Protein AF-A0AB38J769-F1 (afdb_monomer)

Nearest PDB structures (foldseek):
  8ddj-assembly1_A  TM=6.641E-01  e=5.609E-01  Escherichia coli K-12
  4agf-assembly1_G  TM=7.576E-01  e=1.258E+00  Escherichia coli
  2vv5-assembly1_G  TM=7.265E-01  e=1.188E+00  Escherichia coli
  4age-assembly1_C  TM=7.556E-01  e=1.779E+00  Escherichia coli

Foldseek 3Di:
DVVVVVVVVVVLVVLLVVLVVLLVVLLVVLVVQLVVQCVVCVPDPCSNVVSVVSSVVSNLVSNLVSCVSSVPPCVPSVVVVVVVVVVVVVCVCCCVVVVCPVVVVVVVVVVVVVCVVCVVVVVVVVVVPDPPVVVVVVVVVVVVVPPDPPDPDDDD

Secondary structure (DSSP, 8-state):
-HHHHHHHHHHHHHHHHHHHHHHHHHHHHHHHHHHHHHHHTTT-HHHHHHHHHHHHHHHHHHHHHHHHHTT-SHHHHHHHHHHHHHHHHHHHHHHHHHHTHHHHHHHHHHHHHHHHHHHHHHHHHHHHSPPHHHHHHHHHHHHHHSS---------

Solvent-accessible surface area (backbone atoms only — not comparable to full-atom values): 8472 Å² total; per-residue (Å²): 112,72,66,59,56,51,51,52,54,63,64,46,54,63,30,50,56,53,20,53,52,40,36,54,50,24,45,52,50,15,53,50,51,20,51,48,40,30,61,74,37,65,84,48,87,57,20,59,56,52,17,49,53,51,21,53,52,42,33,51,52,21,46,52,52,20,38,49,58,59,58,55,58,47,87,57,53,51,57,50,53,53,50,54,51,49,49,54,50,48,52,50,53,48,48,60,62,56,65,48,48,63,66,47,50,55,53,50,50,56,51,51,54,51,50,61,70,42,45,64,53,53,55,49,50,61,70,70,44,74,51,72,69,56,51,52,49,54,52,52,52,50,57,62,68,66,57,72,84,78,74,88,77,81,82,134

pLDDT: mean 85.03, std 11.25, range [54.31, 98.44]

Structure (mmCIF, N/CA/C/O backbone):
data_AF-A0AB38J769-F1
#
_entry.id   AF-A0AB38J769-F1
#
loop_
_atom_site.group_PDB
_atom_site.id
_atom_site.type_symbol
_atom_site.label_atom_id
_atom_site.label_alt_id
_atom_site.label_comp_id
_atom_site.label_asym_id
_atom_site.label_entity_id
_atom_site.label_seq_id
_atom_site.pdbx_PDB_ins_code
_atom_site.Cartn_x
_atom_site.Cartn_y
_atom_site.Cartn_z
_atom_site.occupancy
_atom_site.B_iso_or_equiv
_atom_site.auth_seq_id
_atom_site.auth_comp_id
_atom_site.auth_asym_id
_atom_site.auth_atom_id
_atom_site.pdbx_PDB_model_num
ATOM 1 N N . PRO A 1 1 ? 35.991 5.237 -23.595 1.00 66.38 1 PRO A N 1
ATOM 2 C CA . PRO A 1 1 ? 34.865 6.194 -23.614 1.00 66.38 1 PRO A CA 1
ATOM 3 C C . PRO A 1 1 ? 33.625 5.714 -24.396 1.00 66.38 1 PRO A C 1
ATOM 5 O O . PRO A 1 1 ? 32.579 5.563 -23.783 1.00 66.38 1 PRO A O 1
ATOM 8 N N . VAL A 1 2 ? 33.692 5.429 -25.708 1.00 69.94 2 VAL A N 1
ATOM 9 C CA . VAL A 1 2 ? 32.523 4.887 -26.452 1.00 69.94 2 VAL A CA 1
ATOM 10 C C . VAL A 1 2 ? 32.172 3.445 -26.062 1.00 69.94 2 VAL A C 1
ATOM 12 O O . VAL A 1 2 ? 31.001 3.082 -26.043 1.00 69.94 2 VAL A O 1
ATOM 15 N N . SER A 1 3 ? 33.169 2.640 -25.680 1.00 76.06 3 SER A N 1
ATOM 16 C CA . SER A 1 3 ? 32.954 1.268 -25.196 1.00 76.06 3 SER A CA 1
ATOM 17 C C . SER A 1 3 ? 32.198 1.221 -23.862 1.00 76.06 3 SER A C 1
ATOM 19 O O . SER A 1 3 ? 31.401 0.314 -23.652 1.00 76.06 3 SER A O 1
ATOM 21 N N . ASP A 1 4 ? 32.396 2.218 -22.995 1.00 79.81 4 ASP A N 1
ATOM 22 C CA . ASP A 1 4 ? 31.729 2.310 -21.688 1.00 79.81 4 ASP A CA 1
ATOM 23 C C . ASP A 1 4 ? 30.244 2.676 -21.854 1.00 79.81 4 ASP A C 1
ATOM 25 O O . ASP A 1 4 ? 29.374 2.130 -21.178 1.00 79.81 4 ASP A O 1
ATOM 29 N N . LEU A 1 5 ? 29.935 3.536 -22.835 1.00 76.12 5 LEU A N 1
ATOM 30 C CA . LEU A 1 5 ? 28.560 3.881 -23.211 1.00 76.12 5 LEU A CA 1
ATOM 31 C C . LEU A 1 5 ? 27.820 2.692 -23.847 1.00 76.12 5 LEU A C 1
ATOM 33 O O . LEU A 1 5 ? 26.649 2.465 -23.545 1.00 76.12 5 LEU A O 1
ATOM 37 N N . LEU A 1 6 ? 28.495 1.898 -24.685 1.00 75.62 6 LEU A N 1
ATOM 38 C CA . LEU A 1 6 ? 27.907 0.691 -25.281 1.00 75.62 6 LEU A CA 1
ATOM 39 C C . LEU A 1 6 ? 27.684 -0.420 -24.244 1.00 75.62 6 LEU A C 1
ATOM 41 O O . LEU A 1 6 ? 26.624 -1.045 -24.246 1.00 75.62 6 LEU A O 1
ATOM 45 N N . GLN A 1 7 ? 28.628 -0.637 -23.323 1.00 79.31 7 GLN A N 1
ATOM 46 C CA . GLN A 1 7 ? 28.458 -1.600 -22.227 1.00 79.31 7 GLN A CA 1
ATOM 47 C C . GLN A 1 7 ? 27.304 -1.212 -21.291 1.00 79.31 7 GLN A C 1
ATOM 49 O O . GLN A 1 7 ? 26.531 -2.085 -20.892 1.00 79.31 7 GLN A O 1
ATOM 54 N N . GLY A 1 8 ? 27.123 0.082 -21.005 1.00 76.75 8 GLY A N 1
ATOM 55 C CA . GLY A 1 8 ? 25.990 0.575 -20.214 1.00 76.75 8 GLY A CA 1
ATOM 56 C C . GLY A 1 8 ? 24.626 0.285 -20.855 1.00 76.75 8 GLY A C 1
ATOM 57 O O . GLY A 1 8 ? 23.709 -0.175 -20.174 1.00 76.75 8 GLY A O 1
ATOM 58 N N . ILE A 1 9 ? 24.495 0.477 -22.172 1.00 80.81 9 ILE A N 1
ATOM 59 C CA . ILE A 1 9 ? 23.247 0.201 -22.911 1.00 80.81 9 ILE A CA 1
ATOM 60 C C . ILE A 1 9 ? 22.934 -1.301 -22.933 1.00 80.81 9 ILE A C 1
ATOM 62 O O . ILE A 1 9 ? 21.788 -1.705 -22.721 1.00 80.81 9 ILE A O 1
ATOM 66 N N . ILE A 1 10 ? 23.950 -2.139 -23.146 1.00 83.38 10 ILE A N 1
ATOM 67 C CA . ILE A 1 10 ? 23.787 -3.599 -23.155 1.00 83.38 10 ILE A CA 1
ATOM 68 C C . ILE A 1 10 ? 23.387 -4.109 -21.761 1.00 83.38 10 ILE A C 1
ATOM 70 O O . ILE A 1 10 ? 22.554 -5.006 -21.660 1.00 83.38 10 ILE A O 1
ATOM 74 N N . GLY A 1 11 ? 23.906 -3.507 -20.685 1.00 84.81 11 GLY A N 1
ATOM 75 C CA . GLY A 1 11 ? 23.517 -3.838 -19.309 1.00 84.81 11 GLY A CA 1
ATOM 76 C C . GLY A 1 11 ? 22.102 -3.387 -18.916 1.00 84.81 11 GLY A C 1
ATOM 77 O O . GLY A 1 11 ? 21.505 -3.955 -18.001 1.00 84.81 11 GLY A O 1
ATOM 78 N N . PHE A 1 12 ? 21.541 -2.395 -19.611 1.00 86.62 12 PHE A N 1
ATOM 79 C CA . PHE A 1 12 ? 20.208 -1.849 -19.342 1.00 86.62 12 PHE A CA 1
ATOM 80 C C . PHE A 1 12 ? 19.080 -2.694 -19.950 1.00 86.62 12 PHE A C 1
ATOM 82 O O . PHE A 1 12 ? 18.040 -2.893 -19.319 1.00 86.62 12 PHE A O 1
ATOM 89 N N . LEU A 1 13 ? 19.295 -3.242 -21.151 1.00 90.75 13 LEU A N 1
ATOM 90 C CA . LEU A 1 13 ? 18.304 -4.043 -21.880 1.00 90.75 13 LEU A CA 1
ATOM 91 C C . LEU A 1 13 ? 17.711 -5.208 -21.055 1.00 90.75 13 LEU A C 1
ATOM 93 O O . LEU A 1 13 ? 16.482 -5.305 -20.983 1.00 90.75 13 LEU A O 1
ATOM 97 N N . PRO A 1 14 ? 18.511 -6.054 -20.371 1.00 92.81 14 PRO A N 1
ATOM 98 C CA . PRO A 1 14 ? 17.979 -7.121 -19.524 1.00 92.81 14 PRO A CA 1
ATOM 99 C C . PRO A 1 14 ? 17.078 -6.603 -18.397 1.00 92.81 14 PRO A C 1
ATOM 101 O O . PRO A 1 14 ? 16.051 -7.214 -18.102 1.00 92.81 14 PRO A O 1
ATOM 104 N N . LYS A 1 15 ? 17.421 -5.457 -17.788 1.00 93.38 15 LYS A N 1
ATOM 105 C CA . LYS A 1 15 ? 16.642 -4.871 -16.685 1.00 93.38 15 LYS A CA 1
ATOM 106 C C 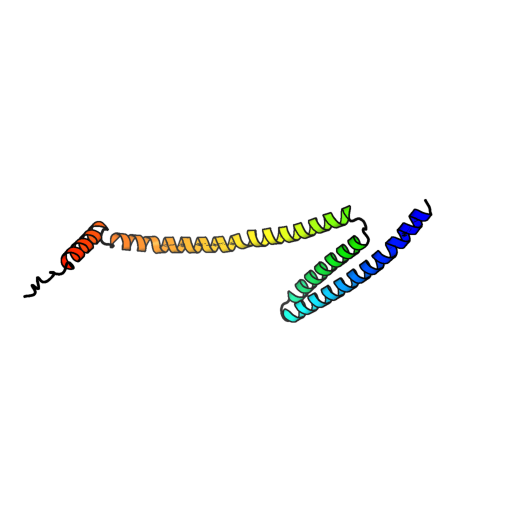. LYS A 1 15 ? 15.245 -4.445 -17.143 1.00 93.38 15 LYS A C 1
ATOM 108 O O . LYS A 1 15 ? 14.285 -4.667 -16.409 1.00 93.38 15 LYS A O 1
ATOM 113 N N . ILE A 1 16 ? 15.109 -3.912 -18.362 1.00 94.06 16 ILE A N 1
ATOM 114 C CA . ILE A 1 16 ? 13.800 -3.546 -18.934 1.00 94.06 16 ILE A CA 1
ATOM 115 C C . ILE A 1 16 ? 12.899 -4.774 -19.075 1.00 94.06 16 ILE A C 1
ATOM 117 O O . ILE A 1 16 ? 11.724 -4.713 -18.723 1.00 94.06 16 ILE A O 1
ATOM 121 N N . ILE A 1 17 ? 13.439 -5.890 -19.572 1.00 95.75 17 ILE A N 1
ATOM 122 C CA . ILE A 1 17 ? 12.663 -7.126 -19.753 1.00 95.75 17 ILE A CA 1
ATOM 123 C C . ILE A 1 17 ? 12.100 -7.583 -18.404 1.00 95.75 17 ILE A C 1
ATOM 125 O O . ILE A 1 17 ? 10.901 -7.839 -18.288 1.00 95.75 17 ILE A O 1
ATOM 129 N N . VAL A 1 18 ? 12.943 -7.614 -17.368 1.00 96.12 18 VAL A N 1
ATOM 130 C CA . VAL A 1 18 ? 12.516 -7.971 -16.007 1.00 96.12 18 VAL A CA 1
ATOM 131 C C . VAL A 1 18 ? 11.462 -6.992 -15.485 1.00 96.12 18 VAL A C 1
ATOM 133 O O . VAL A 1 18 ? 10.453 -7.419 -14.931 1.00 96.12 18 VAL A O 1
ATOM 136 N N . ALA A 1 19 ? 11.635 -5.689 -15.706 1.00 95.75 19 ALA A N 1
ATOM 137 C CA . ALA A 1 19 ? 10.668 -4.683 -15.280 1.00 95.75 19 ALA A CA 1
ATOM 138 C C . ALA A 1 19 ? 9.296 -4.847 -15.956 1.00 95.75 19 ALA A C 1
ATOM 140 O O . ALA A 1 19 ? 8.271 -4.773 -15.279 1.00 95.75 19 ALA A O 1
ATOM 141 N N . ILE A 1 20 ? 9.255 -5.138 -17.261 1.00 96.69 20 ILE A N 1
ATOM 142 C CA . ILE A 1 20 ? 8.005 -5.428 -17.981 1.00 96.69 20 ILE A CA 1
ATOM 143 C C . ILE A 1 20 ? 7.320 -6.659 -17.380 1.00 96.69 20 ILE A C 1
ATOM 145 O O . ILE A 1 20 ? 6.117 -6.622 -17.116 1.00 96.69 20 ILE A O 1
ATOM 149 N N . ILE A 1 21 ? 8.081 -7.725 -17.113 1.00 97.94 21 ILE A N 1
ATOM 150 C CA . ILE A 1 21 ? 7.556 -8.940 -16.475 1.00 97.94 21 ILE A CA 1
ATOM 151 C C . ILE A 1 21 ? 6.938 -8.604 -15.109 1.00 97.94 21 ILE A C 1
ATOM 153 O O . ILE A 1 21 ? 5.819 -9.032 -14.830 1.00 97.94 21 ILE A O 1
ATOM 157 N N . ILE A 1 22 ? 7.614 -7.796 -14.285 1.00 96.88 22 ILE A N 1
ATOM 158 C CA . ILE A 1 22 ? 7.102 -7.359 -12.976 1.00 96.88 22 ILE A CA 1
ATOM 159 C C . ILE A 1 22 ? 5.782 -6.592 -13.123 1.00 96.88 22 ILE A C 1
ATOM 161 O O . ILE A 1 22 ? 4.834 -6.886 -12.394 1.00 96.88 22 ILE A O 1
ATOM 165 N N . VAL A 1 23 ? 5.682 -5.646 -14.065 1.00 97.38 23 VAL A N 1
ATOM 166 C CA . VAL A 1 23 ? 4.442 -4.876 -14.289 1.00 97.38 23 VAL A CA 1
ATOM 167 C C . VAL A 1 23 ? 3.287 -5.793 -14.686 1.00 97.38 23 VAL A C 1
ATOM 169 O O . VAL A 1 23 ? 2.188 -5.662 -14.146 1.00 97.38 23 VAL A O 1
ATOM 172 N N . VAL A 1 24 ? 3.527 -6.740 -15.595 1.00 98.31 24 VAL A N 1
ATOM 173 C CA . VAL A 1 24 ? 2.504 -7.698 -16.038 1.00 98.31 24 VAL A CA 1
ATOM 174 C C . VAL A 1 24 ? 2.049 -8.585 -14.878 1.00 98.31 24 VAL A C 1
ATOM 176 O O . VAL A 1 24 ? 0.845 -8.751 -14.673 1.00 98.31 24 VAL A O 1
ATOM 179 N N . LEU A 1 25 ? 2.988 -9.107 -14.082 1.00 98.38 25 LEU A N 1
ATOM 180 C CA . LEU A 1 25 ? 2.673 -9.913 -12.900 1.00 98.38 25 LEU A CA 1
ATOM 181 C C . LEU A 1 25 ? 1.867 -9.116 -11.871 1.00 98.38 25 LEU A C 1
ATOM 183 O O . LEU A 1 25 ? 0.840 -9.594 -11.390 1.00 98.38 25 LEU A O 1
ATOM 187 N N . ALA A 1 26 ? 2.281 -7.888 -11.565 1.00 98.31 26 ALA A N 1
ATOM 188 C CA . ALA A 1 26 ? 1.566 -7.029 -10.630 1.00 98.31 26 ALA A CA 1
ATOM 189 C C . ALA A 1 26 ? 0.149 -6.700 -11.119 1.00 98.31 26 ALA A C 1
ATOM 191 O O . ALA A 1 26 ? -0.796 -6.765 -10.333 1.00 98.31 26 ALA A O 1
ATOM 192 N N . ALA A 1 27 ? -0.022 -6.402 -12.410 1.00 98.38 27 ALA A N 1
ATOM 193 C CA . ALA A 1 27 ? -1.331 -6.148 -13.005 1.00 98.38 27 ALA A CA 1
ATOM 194 C C . ALA A 1 27 ? -2.245 -7.384 -12.935 1.00 98.38 27 ALA A C 1
ATOM 196 O O . ALA A 1 27 ? -3.422 -7.256 -12.592 1.00 98.38 27 ALA A O 1
ATOM 197 N N . ALA A 1 28 ? -1.706 -8.579 -13.195 1.00 98.31 28 ALA A N 1
ATOM 198 C CA . ALA A 1 28 ? -2.449 -9.832 -13.076 1.00 98.31 28 ALA A CA 1
ATOM 199 C C . ALA A 1 28 ? -2.905 -10.088 -11.630 1.00 98.31 28 ALA A C 1
ATOM 201 O O . ALA A 1 28 ? -4.078 -10.388 -11.393 1.00 98.31 28 ALA A O 1
ATOM 202 N N . ILE A 1 29 ? -2.008 -9.898 -10.656 1.00 98.44 29 ILE A N 1
ATOM 203 C CA . ILE A 1 29 ? -2.325 -10.039 -9.228 1.00 98.44 29 ILE A CA 1
ATOM 204 C C . ILE A 1 29 ? -3.366 -8.996 -8.804 1.00 98.44 29 ILE A C 1
ATOM 206 O O . ILE A 1 29 ? -4.332 -9.341 -8.126 1.00 98.44 29 ILE A O 1
ATOM 210 N N . ALA A 1 30 ? -3.221 -7.740 -9.231 1.00 98.19 30 ALA A N 1
ATOM 211 C CA . ALA A 1 30 ? -4.165 -6.666 -8.927 1.00 98.19 30 ALA A CA 1
ATOM 212 C C . ALA A 1 30 ? -5.571 -6.972 -9.462 1.00 98.19 30 ALA A C 1
ATOM 214 O O . ALA A 1 30 ? -6.558 -6.822 -8.736 1.00 98.19 30 ALA A O 1
ATOM 215 N N . ALA A 1 31 ? -5.668 -7.433 -10.712 1.00 97.88 31 ALA A N 1
ATOM 216 C CA . ALA A 1 31 ? -6.932 -7.828 -11.325 1.00 97.88 31 ALA A CA 1
ATOM 217 C C . ALA A 1 31 ? -7.565 -9.023 -10.596 1.00 97.88 31 ALA A C 1
ATOM 219 O O . ALA A 1 31 ? -8.757 -8.983 -10.281 1.00 97.88 31 ALA A O 1
ATOM 220 N N . GLY A 1 32 ? -6.767 -10.044 -10.267 1.00 97.62 32 GLY A N 1
ATOM 221 C CA . GLY A 1 32 ? -7.216 -11.211 -9.508 1.00 97.62 32 GLY A CA 1
ATOM 222 C C . GLY A 1 32 ? -7.717 -10.847 -8.109 1.00 97.62 32 GLY A C 1
ATOM 223 O O . GLY A 1 32 ? -8.820 -11.235 -7.731 1.00 97.62 32 GLY A O 1
ATOM 224 N N . ALA A 1 33 ? -6.960 -10.037 -7.365 1.00 97.62 33 ALA A N 1
ATOM 225 C CA . ALA A 1 33 ? -7.331 -9.582 -6.026 1.00 97.62 33 ALA A CA 1
ATOM 226 C C . ALA A 1 33 ? -8.613 -8.737 -6.041 1.00 97.62 33 ALA A C 1
ATOM 228 O O . ALA A 1 33 ? -9.514 -8.961 -5.233 1.00 97.62 33 ALA A O 1
ATOM 229 N N . LYS A 1 34 ? -8.737 -7.801 -6.991 1.00 96.12 34 LYS A N 1
ATOM 230 C CA . LYS A 1 34 ? -9.964 -7.018 -7.179 1.00 96.12 34 LYS A CA 1
ATOM 231 C C . LYS A 1 34 ? -11.160 -7.906 -7.493 1.00 96.12 34 LYS A C 1
ATOM 233 O O . LYS A 1 34 ? -12.204 -7.718 -6.876 1.00 96.12 34 LYS A O 1
ATOM 238 N N . GLY A 1 35 ? -11.010 -8.852 -8.421 1.00 94.88 35 GLY A N 1
ATOM 239 C CA . GLY A 1 35 ? -12.065 -9.804 -8.763 1.00 94.88 35 GLY A CA 1
ATOM 240 C C . GLY A 1 35 ? -12.485 -10.639 -7.556 1.00 94.88 35 GLY A C 1
ATOM 241 O O . GLY A 1 35 ? -13.674 -10.757 -7.275 1.00 94.88 35 GLY A O 1
ATOM 242 N N . LEU A 1 36 ? -11.516 -11.131 -6.779 1.00 95.88 36 LEU A N 1
ATOM 243 C CA . LEU A 1 36 ? -11.780 -11.886 -5.558 1.00 95.88 36 LEU A CA 1
ATOM 244 C C . LEU A 1 36 ? -12.560 -11.053 -4.536 1.00 95.88 36 LEU A C 1
ATOM 246 O O . LEU A 1 36 ? -13.580 -11.518 -4.044 1.00 95.88 36 LEU A O 1
ATOM 250 N N . ILE A 1 37 ? -12.131 -9.821 -4.248 1.00 95.12 37 ILE A N 1
ATOM 251 C CA . ILE A 1 37 ? -12.810 -8.927 -3.293 1.00 95.12 37 ILE A CA 1
ATOM 252 C C . ILE A 1 37 ? -14.224 -8.584 -3.768 1.00 95.12 37 ILE A C 1
ATOM 254 O O . ILE A 1 37 ? -15.165 -8.596 -2.980 1.00 95.12 37 ILE A O 1
ATOM 258 N N . GLN A 1 38 ? -14.393 -8.273 -5.052 1.00 93.38 38 GLN A N 1
ATOM 259 C CA . GLN A 1 38 ? -15.700 -7.913 -5.600 1.00 93.38 38 GLN A CA 1
ATOM 260 C C . GLN A 1 38 ? -16.674 -9.092 -5.574 1.00 93.38 38 GLN A C 1
ATOM 262 O O . GLN A 1 38 ? -17.850 -8.886 -5.286 1.00 93.38 38 GLN A O 1
ATOM 267 N N . ASN A 1 39 ? -16.186 -10.312 -5.808 1.00 92.56 39 ASN A N 1
ATOM 268 C CA . ASN A 1 39 ? -17.008 -11.517 -5.768 1.00 92.56 39 ASN A CA 1
ATOM 269 C C . ASN A 1 39 ? -17.325 -11.957 -4.332 1.00 92.56 39 ASN A C 1
ATOM 271 O O . ASN A 1 39 ? -18.445 -12.382 -4.063 1.00 92.56 39 ASN A O 1
ATOM 275 N N . THR A 1 40 ? -16.374 -11.843 -3.399 1.00 93.19 40 THR A N 1
ATOM 276 C CA . THR A 1 40 ? -16.584 -12.238 -1.994 1.00 93.19 40 THR A CA 1
ATOM 277 C C . THR A 1 40 ? -17.481 -11.255 -1.249 1.00 93.19 40 THR A C 1
ATOM 279 O O . THR A 1 40 ? -18.299 -11.672 -0.435 1.00 93.19 40 THR A O 1
ATOM 282 N N . LEU A 1 41 ? -17.387 -9.958 -1.557 1.00 90.62 41 LEU A N 1
ATOM 283 C CA . LEU A 1 41 ? -18.267 -8.917 -1.015 1.00 90.62 41 LEU A CA 1
ATOM 284 C C . LEU A 1 41 ? -19.502 -8.672 -1.906 1.00 90.62 41 LEU A C 1
ATOM 286 O O . LEU A 1 41 ? -20.148 -7.634 -1.754 1.00 90.62 41 LEU A O 1
ATOM 290 N N . GLY A 1 42 ? -19.828 -9.601 -2.817 1.00 68.00 42 GLY A N 1
ATOM 291 C CA . GLY A 1 42 ? -20.727 -9.486 -3.983 1.00 68.00 42 GLY A CA 1
ATOM 292 C C . GLY A 1 42 ? -22.200 -9.092 -3.776 1.00 68.00 42 GLY A C 1
ATOM 293 O O . GLY A 1 42 ? -23.023 -9.355 -4.645 1.00 68.00 42 GLY A O 1
ATOM 294 N N . GLY A 1 43 ? -22.547 -8.437 -2.669 1.00 71.44 43 GLY A N 1
ATOM 295 C CA . GLY A 1 43 ? -23.832 -7.766 -2.440 1.00 71.44 43 GLY A CA 1
ATOM 296 C C . GLY A 1 43 ? -23.717 -6.407 -1.735 1.00 71.44 43 GLY A C 1
ATOM 297 O O . GLY A 1 43 ? -24.721 -5.723 -1.555 1.00 71.44 43 GLY A O 1
ATOM 298 N N . LEU A 1 44 ? -22.513 -5.982 -1.336 1.00 84.06 44 LEU A N 1
ATOM 299 C CA . LEU A 1 44 ? -22.292 -4.713 -0.645 1.00 84.06 44 LEU A CA 1
ATOM 300 C C . LEU A 1 44 ? -21.831 -3.641 -1.638 1.00 84.06 44 LEU A C 1
ATOM 302 O O . LEU A 1 44 ? -20.859 -3.835 -2.368 1.00 84.06 44 LEU A O 1
ATOM 306 N N . SER A 1 45 ? -22.468 -2.466 -1.602 1.00 80.94 45 SER A N 1
ATOM 307 C CA . SER A 1 45 ? -22.110 -1.296 -2.432 1.00 80.94 45 SER A CA 1
ATOM 308 C C . SER A 1 45 ? -20.607 -0.946 -2.364 1.00 80.94 45 SER A C 1
ATOM 310 O O . SER A 1 45 ? -19.996 -0.534 -3.352 1.00 80.94 45 SER A O 1
ATOM 312 N N . TYR A 1 46 ? -19.965 -1.210 -1.220 1.00 85.75 46 TYR A N 1
ATOM 313 C CA . TYR A 1 46 ? -18.546 -0.929 -0.990 1.00 85.75 46 TYR A CA 1
ATOM 314 C C . TYR A 1 46 ? -17.576 -1.964 -1.576 1.00 85.75 46 TYR A C 1
ATOM 316 O O . TYR A 1 46 ? -16.395 -1.649 -1.722 1.00 85.75 46 TYR A O 1
ATOM 324 N N . GLY A 1 47 ? -18.030 -3.161 -1.970 1.00 91.38 47 GLY A N 1
ATOM 325 C CA . GLY A 1 47 ? -17.153 -4.200 -2.531 1.00 91.38 47 GLY A CA 1
ATOM 326 C C . GLY A 1 47 ? -16.439 -3.740 -3.807 1.00 91.38 47 GLY A C 1
ATOM 327 O O . GLY A 1 47 ? -15.245 -3.985 -3.992 1.00 91.38 47 GLY A O 1
ATOM 328 N N . LYS A 1 48 ? -17.134 -2.967 -4.653 1.00 91.38 48 LYS A N 1
ATOM 329 C CA . LYS A 1 48 ? -16.553 -2.395 -5.877 1.00 91.38 48 LYS A CA 1
ATOM 330 C C . LYS A 1 48 ? -15.479 -1.352 -5.573 1.00 91.38 48 LYS A C 1
ATOM 332 O O . LYS A 1 48 ? -14.412 -1.389 -6.188 1.00 91.38 48 LYS A O 1
ATOM 337 N N . ALA A 1 49 ? -15.761 -0.451 -4.632 1.00 93.81 49 ALA A N 1
ATOM 338 C CA . ALA A 1 49 ? -14.835 0.597 -4.216 1.00 93.81 49 ALA A CA 1
ATOM 339 C C . ALA A 1 49 ? -13.580 -0.003 -3.567 1.00 93.81 49 ALA A C 1
ATOM 341 O O . ALA A 1 49 ? -12.468 0.316 -3.983 1.00 93.81 49 ALA A O 1
ATOM 342 N N . LEU A 1 50 ? -13.753 -0.937 -2.629 1.00 94.69 50 LEU A N 1
ATOM 343 C CA . LEU A 1 50 ? -12.644 -1.592 -1.940 1.00 94.69 50 LEU A CA 1
ATOM 344 C C . LEU A 1 50 ? -11.772 -2.406 -2.905 1.00 94.69 50 LEU A C 1
ATOM 346 O O . LEU A 1 50 ? -10.551 -2.268 -2.890 1.00 94.69 50 LEU A O 1
ATOM 350 N N . GLY A 1 51 ? -12.386 -3.183 -3.802 1.00 95.88 51 GLY A N 1
ATOM 351 C CA . GLY A 1 51 ? -11.648 -3.924 -4.827 1.00 95.88 51 GLY A CA 1
ATOM 352 C C . GLY A 1 51 ? -10.838 -3.010 -5.754 1.00 95.88 51 GLY A C 1
ATOM 353 O O . GLY A 1 51 ? -9.709 -3.341 -6.111 1.00 95.88 51 GLY A O 1
ATOM 354 N N . ASN A 1 52 ? -11.367 -1.833 -6.110 1.00 95.38 52 ASN A N 1
ATOM 355 C CA . ASN A 1 52 ? -10.622 -0.844 -6.896 1.00 95.38 52 ASN A CA 1
ATOM 356 C C . ASN A 1 52 ? -9.426 -0.271 -6.125 1.00 95.38 52 ASN A C 1
ATOM 358 O O . ASN A 1 52 ? -8.343 -0.183 -6.698 1.00 95.38 52 ASN A O 1
ATOM 362 N N . ILE A 1 53 ? -9.605 0.089 -4.849 1.00 95.50 53 ILE A N 1
ATOM 363 C CA . ILE A 1 53 ? -8.523 0.617 -4.002 1.00 95.50 53 ILE A CA 1
ATOM 364 C C . ILE A 1 53 ? -7.384 -0.402 -3.909 1.00 95.50 53 ILE A C 1
ATOM 366 O O . ILE A 1 53 ? -6.227 -0.051 -4.129 1.00 95.50 53 ILE A O 1
ATOM 370 N N . VAL A 1 54 ? -7.711 -1.674 -3.662 1.00 97.06 54 VAL A N 1
ATOM 371 C CA . VAL A 1 54 ? -6.713 -2.747 -3.573 1.00 97.06 54 VAL A CA 1
ATOM 372 C C . VAL A 1 54 ? -5.985 -2.955 -4.901 1.00 97.06 54 VAL A C 1
ATOM 374 O O . VAL A 1 54 ? -4.758 -3.027 -4.906 1.00 97.06 54 VAL A O 1
ATOM 377 N N . ALA A 1 55 ? -6.698 -2.995 -6.033 1.00 97.69 55 ALA A N 1
ATOM 378 C CA . ALA A 1 55 ? -6.048 -3.117 -7.341 1.00 97.69 55 ALA A CA 1
ATOM 379 C C . ALA A 1 55 ? -5.083 -1.961 -7.626 1.00 97.69 55 ALA A C 1
ATOM 381 O O . ALA A 1 55 ? -3.961 -2.201 -8.068 1.00 97.69 55 ALA A O 1
ATOM 382 N N . VAL A 1 56 ? -5.502 -0.719 -7.368 1.00 97.31 56 VAL A N 1
ATOM 383 C CA . VAL A 1 56 ? -4.652 0.461 -7.576 1.00 97.31 56 VAL A CA 1
ATOM 384 C C . VAL A 1 56 ? -3.425 0.407 -6.671 1.00 97.31 56 VAL A C 1
ATOM 386 O O . VAL A 1 56 ? -2.324 0.692 -7.133 1.00 97.31 56 VAL A O 1
ATOM 389 N N . PHE A 1 57 ? -3.587 -0.009 -5.415 1.00 96.31 57 PHE A N 1
ATOM 390 C CA . PHE A 1 57 ? -2.480 -0.129 -4.471 1.00 96.31 57 PHE A CA 1
ATOM 391 C C . PHE A 1 57 ? -1.453 -1.187 -4.904 1.00 96.31 57 PHE A C 1
ATOM 393 O O . PHE A 1 57 ? -0.258 -0.904 -4.942 1.00 96.31 57 PHE A O 1
ATOM 400 N N . ILE A 1 58 ? -1.906 -2.382 -5.297 1.00 97.44 58 ILE A N 1
ATOM 401 C CA . ILE A 1 58 ? -1.020 -3.447 -5.798 1.00 97.44 58 ILE A CA 1
ATOM 402 C C . ILE A 1 58 ? -0.302 -2.994 -7.073 1.00 97.44 58 ILE A C 1
ATOM 404 O O . ILE A 1 58 ? 0.908 -3.184 -7.199 1.00 97.44 58 ILE A O 1
ATOM 408 N N . LEU A 1 59 ? -1.027 -2.369 -8.005 1.00 97.56 59 LEU A N 1
ATOM 409 C CA . LEU A 1 59 ? -0.443 -1.866 -9.245 1.00 97.56 59 LEU A CA 1
ATOM 410 C C . LEU A 1 59 ? 0.604 -0.781 -8.971 1.00 97.56 59 LEU A C 1
ATOM 412 O O . LEU A 1 59 ? 1.678 -0.821 -9.562 1.00 97.56 59 LEU A O 1
ATOM 416 N N . PHE A 1 60 ? 0.321 0.149 -8.057 1.00 95.31 60 PHE A N 1
ATOM 417 C CA . PHE A 1 60 ? 1.261 1.189 -7.640 1.00 95.31 60 PHE A CA 1
ATOM 418 C C . PHE A 1 60 ? 2.569 0.583 -7.115 1.00 95.31 60 PHE A C 1
ATOM 420 O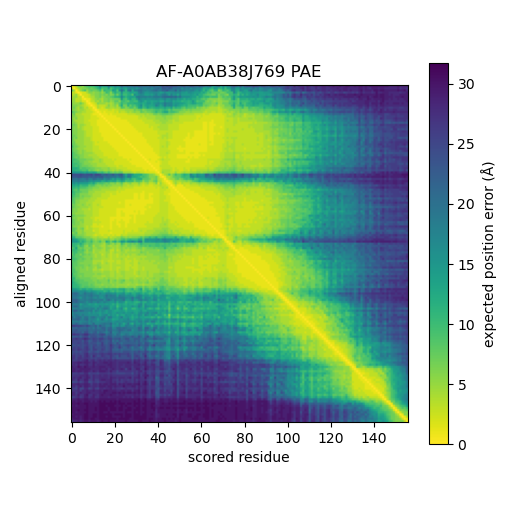 O . PHE A 1 60 ? 3.641 0.941 -7.601 1.00 95.31 60 PHE A O 1
ATOM 427 N N . LEU A 1 61 ? 2.490 -0.401 -6.212 1.00 95.19 61 LEU A N 1
ATOM 428 C CA . LEU A 1 61 ? 3.674 -1.110 -5.713 1.00 95.19 61 LEU A CA 1
ATOM 429 C C . LEU A 1 61 ? 4.426 -1.849 -6.826 1.00 95.19 61 LEU A C 1
ATOM 431 O O . LEU A 1 61 ? 5.654 -1.802 -6.874 1.00 95.19 61 LEU A O 1
ATOM 435 N N . GLY A 1 62 ? 3.701 -2.498 -7.738 1.00 95.94 62 GLY A N 1
ATOM 436 C CA . GLY A 1 62 ? 4.289 -3.193 -8.882 1.00 95.94 62 GLY A CA 1
ATOM 437 C C . GLY A 1 62 ? 5.037 -2.263 -9.833 1.00 95.94 62 GLY A C 1
ATOM 438 O O . GLY A 1 62 ? 6.159 -2.562 -10.235 1.00 95.94 62 GLY A O 1
ATOM 439 N N . VAL A 1 63 ? 4.449 -1.108 -10.153 1.00 94.75 63 VAL A N 1
ATOM 440 C CA . VAL A 1 63 ? 5.090 -0.080 -10.984 1.00 94.75 63 VAL A CA 1
ATOM 441 C C . VAL A 1 63 ? 6.334 0.462 -10.288 1.00 94.75 63 VAL A C 1
ATOM 443 O O . VAL A 1 63 ? 7.390 0.531 -10.909 1.00 94.75 63 VAL A O 1
ATOM 446 N N . THR A 1 64 ? 6.261 0.782 -8.996 1.00 93.69 64 THR A N 1
ATOM 447 C CA . THR A 1 64 ? 7.438 1.226 -8.238 1.00 93.69 64 THR A CA 1
ATOM 448 C C . THR A 1 64 ? 8.541 0.163 -8.205 1.00 93.69 64 THR A C 1
ATOM 450 O O . THR A 1 64 ? 9.708 0.498 -8.402 1.00 93.69 64 THR A O 1
ATOM 453 N N . ALA A 1 65 ? 8.198 -1.115 -8.025 1.00 93.25 65 ALA A N 1
ATOM 454 C CA . ALA A 1 65 ? 9.166 -2.211 -8.075 1.00 93.25 65 ALA A CA 1
ATOM 455 C C . ALA A 1 65 ? 9.833 -2.326 -9.456 1.00 93.25 65 ALA A C 1
ATOM 457 O O . ALA A 1 65 ? 11.050 -2.483 -9.544 1.00 93.25 65 ALA A O 1
ATOM 458 N N . ALA A 1 66 ? 9.058 -2.179 -10.533 1.00 93.88 66 ALA A N 1
ATOM 459 C CA . ALA A 1 66 ? 9.578 -2.184 -11.895 1.00 93.88 66 ALA A CA 1
ATOM 460 C C . ALA A 1 66 ? 10.503 -0.986 -12.174 1.00 93.88 66 ALA A C 1
ATOM 462 O O . ALA A 1 66 ? 11.568 -1.162 -12.759 1.00 93.88 66 ALA A O 1
ATOM 463 N N . LEU A 1 67 ? 10.148 0.218 -11.715 1.00 92.50 67 LEU A N 1
ATOM 464 C CA . LEU A 1 67 ? 10.998 1.408 -11.849 1.00 92.50 67 LEU A CA 1
ATOM 465 C C . LEU A 1 67 ? 12.325 1.249 -11.090 1.00 92.50 67 LEU A C 1
ATOM 467 O O . LEU A 1 67 ? 13.383 1.594 -11.619 1.00 92.50 67 LEU A O 1
ATOM 471 N N . ASN A 1 68 ? 12.281 0.660 -9.892 1.00 92.75 68 ASN A N 1
ATOM 472 C CA . ASN A 1 68 ? 13.474 0.363 -9.101 1.00 92.75 68 ASN A CA 1
ATOM 473 C C . ASN A 1 68 ? 14.366 -0.700 -9.760 1.00 92.75 68 ASN A C 1
ATOM 475 O O . ASN A 1 68 ? 15.585 -0.583 -9.678 1.00 92.75 68 ASN A O 1
ATOM 479 N N . GLN A 1 69 ? 13.792 -1.687 -10.461 1.00 93.19 69 GLN A N 1
ATOM 480 C CA . GLN A 1 69 ? 14.553 -2.704 -11.202 1.00 93.19 69 GLN A CA 1
ATOM 481 C C . GLN A 1 69 ? 15.419 -2.098 -12.314 1.00 93.19 69 GLN A C 1
ATOM 483 O O . GLN A 1 69 ? 16.499 -2.604 -12.613 1.00 93.19 69 GLN A O 1
ATOM 488 N N . ILE A 1 70 ? 14.943 -1.016 -12.930 1.00 92.25 70 ILE A N 1
ATOM 489 C CA . ILE A 1 70 ? 15.667 -0.276 -13.969 1.00 92.25 70 ILE A CA 1
ATOM 490 C C . ILE A 1 70 ? 16.611 0.774 -13.335 1.00 92.25 70 ILE A C 1
ATOM 492 O O . ILE A 1 70 ? 17.377 1.426 -14.035 1.00 92.25 70 ILE A O 1
ATOM 496 N N . GLU A 1 71 ? 16.596 0.922 -12.004 1.00 88.12 71 GLU A N 1
ATOM 497 C CA . GLU A 1 71 ? 17.356 1.929 -11.245 1.00 88.12 71 GLU A CA 1
ATOM 498 C C . GLU A 1 71 ? 17.050 3.374 -11.682 1.00 88.12 71 GLU A C 1
ATOM 500 O O . GLU A 1 71 ? 17.858 4.290 -11.516 1.00 88.12 71 GLU A O 1
ATOM 505 N N . VAL A 1 72 ? 15.846 3.609 -12.211 1.00 83.12 72 VAL A N 1
ATOM 506 C CA . VAL A 1 72 ? 15.436 4.940 -12.663 1.00 83.12 72 VAL A CA 1
ATOM 507 C C . VAL A 1 72 ? 15.022 5.774 -11.461 1.00 83.12 72 VAL A C 1
ATOM 509 O O . VAL A 1 72 ? 14.019 5.489 -10.807 1.00 83.12 72 VAL A O 1
ATOM 512 N N . ALA A 1 73 ? 15.782 6.841 -11.201 1.00 78.19 73 ALA A N 1
ATOM 513 C CA . ALA A 1 73 ? 15.438 7.884 -10.234 1.00 78.19 73 ALA A CA 1
ATOM 514 C C . ALA A 1 73 ? 15.028 7.341 -8.850 1.00 78.19 73 ALA A C 1
ATOM 516 O O . ALA A 1 73 ? 14.127 7.869 -8.196 1.00 78.19 73 ALA A O 1
ATOM 517 N N . THR A 1 74 ? 15.704 6.290 -8.377 1.00 87.25 74 THR A N 1
ATOM 518 C CA . THR A 1 74 ? 15.428 5.650 -7.077 1.00 87.25 74 THR A CA 1
ATOM 519 C C . THR A 1 74 ? 15.547 6.626 -5.905 1.00 87.25 74 THR A C 1
ATOM 521 O O . THR A 1 74 ? 14.866 6.454 -4.892 1.00 87.25 74 THR A O 1
ATOM 524 N N . THR A 1 75 ? 16.338 7.689 -6.071 1.00 90.31 75 THR A N 1
ATOM 525 C CA . THR A 1 75 ? 16.497 8.805 -5.129 1.00 90.31 75 THR A CA 1
ATOM 526 C C . THR A 1 75 ? 15.230 9.633 -4.939 1.00 90.31 75 THR A C 1
ATOM 528 O O . THR A 1 75 ? 15.067 10.238 -3.886 1.00 90.31 75 THR A O 1
ATOM 531 N N . VAL A 1 76 ? 14.324 9.652 -5.918 1.00 90.62 76 VAL A N 1
ATOM 532 C CA . VAL A 1 76 ? 13.045 10.376 -5.854 1.00 90.62 76 VAL A CA 1
ATOM 533 C C . VAL A 1 76 ? 11.891 9.402 -5.618 1.00 90.62 76 VAL A C 1
ATOM 535 O O . VAL A 1 76 ? 11.035 9.648 -4.770 1.00 90.62 76 VAL A O 1
ATOM 538 N N . THR A 1 77 ? 11.896 8.254 -6.298 1.00 90.88 77 THR A N 1
ATOM 539 C CA . THR A 1 77 ? 10.821 7.255 -6.204 1.00 90.88 77 THR A CA 1
ATOM 540 C C . THR A 1 77 ? 10.724 6.633 -4.809 1.00 90.88 77 THR A C 1
ATOM 542 O O . THR A 1 77 ? 9.625 6.490 -4.273 1.00 90.88 77 THR A O 1
ATOM 545 N N . THR A 1 78 ? 11.858 6.291 -4.187 1.00 91.88 78 THR A N 1
ATOM 546 C CA . THR A 1 78 ? 11.861 5.619 -2.875 1.00 91.88 78 THR A CA 1
ATOM 547 C C . THR A 1 78 ? 11.313 6.521 -1.764 1.00 91.88 78 THR A C 1
ATOM 549 O O . THR A 1 78 ? 10.425 6.071 -1.037 1.00 91.88 78 THR A O 1
ATOM 552 N N . PRO A 1 79 ? 11.734 7.800 -1.638 1.00 93.94 79 PRO A N 1
ATOM 553 C CA . PRO A 1 79 ? 11.124 8.706 -0.666 1.00 93.94 79 PRO A CA 1
ATOM 554 C C . PRO A 1 79 ? 9.626 8.929 -0.889 1.00 93.94 79 PRO A C 1
ATOM 556 O O . PRO A 1 79 ? 8.873 8.961 0.081 1.00 93.94 79 PRO A O 1
ATOM 559 N N . ILE A 1 80 ? 9.174 9.036 -2.146 1.00 93.06 80 ILE A N 1
ATOM 560 C CA . ILE A 1 80 ? 7.744 9.191 -2.456 1.00 93.06 80 ILE A CA 1
ATOM 561 C C . ILE A 1 80 ? 6.955 7.966 -1.986 1.00 93.06 80 ILE A C 1
ATOM 563 O O . ILE A 1 80 ? 5.906 8.122 -1.362 1.00 93.06 80 ILE A O 1
ATOM 567 N N . LEU A 1 81 ? 7.463 6.755 -2.232 1.00 92.25 81 LEU A N 1
ATOM 568 C CA . LEU A 1 81 ? 6.832 5.524 -1.758 1.00 92.25 81 LEU A CA 1
ATOM 569 C C . LEU A 1 81 ? 6.676 5.534 -0.232 1.00 92.25 81 LEU A C 1
ATOM 571 O O . LEU A 1 81 ? 5.584 5.283 0.278 1.00 92.25 81 LEU A O 1
ATOM 575 N N . ILE A 1 82 ? 7.754 5.861 0.487 1.00 95.06 82 ILE A N 1
ATOM 576 C CA . ILE A 1 82 ? 7.739 5.961 1.951 1.00 95.06 82 ILE A CA 1
ATOM 577 C C . ILE A 1 82 ? 6.708 6.998 2.400 1.00 95.06 82 ILE A C 1
ATOM 579 O O . ILE A 1 82 ? 5.926 6.711 3.302 1.00 95.06 82 ILE A O 1
ATOM 583 N N . ALA A 1 83 ? 6.655 8.166 1.757 1.00 95.81 83 ALA A N 1
ATOM 584 C CA . ALA A 1 83 ? 5.704 9.221 2.095 1.00 95.81 83 ALA A CA 1
ATOM 585 C C . ALA A 1 83 ? 4.247 8.769 1.913 1.00 95.81 83 ALA A C 1
ATOM 587 O O . ALA A 1 83 ? 3.434 8.950 2.816 1.00 95.81 83 ALA A O 1
ATOM 588 N N . VAL A 1 84 ? 3.914 8.132 0.786 1.00 93.94 84 VAL A N 1
ATOM 589 C CA . VAL A 1 84 ? 2.557 7.619 0.528 1.00 93.94 84 VAL A CA 1
ATOM 590 C C . VAL A 1 84 ? 2.168 6.560 1.560 1.00 93.94 84 VAL A C 1
ATOM 592 O O . VAL A 1 84 ? 1.076 6.625 2.128 1.00 93.94 84 VAL A O 1
ATOM 595 N N . LEU A 1 85 ? 3.061 5.611 1.855 1.00 94.44 85 LEU A N 1
ATOM 596 C CA . LEU A 1 85 ? 2.811 4.588 2.872 1.00 94.44 85 LEU A CA 1
ATOM 597 C C . LEU A 1 85 ? 2.666 5.194 4.272 1.00 94.44 85 LEU A C 1
ATOM 599 O O . LEU A 1 85 ? 1.771 4.797 5.015 1.00 94.44 85 LEU A O 1
ATOM 603 N N . ALA A 1 86 ? 3.494 6.181 4.616 1.00 96.88 86 ALA A N 1
ATOM 604 C CA . ALA A 1 86 ? 3.416 6.896 5.884 1.00 96.88 86 ALA A CA 1
ATOM 605 C C . ALA A 1 86 ? 2.098 7.668 6.023 1.00 96.88 86 ALA A C 1
ATOM 607 O O . ALA A 1 86 ? 1.515 7.671 7.103 1.00 96.88 86 ALA A O 1
ATOM 608 N N . ILE A 1 87 ? 1.588 8.267 4.942 1.00 96.00 87 ILE A N 1
ATOM 609 C CA . ILE A 1 87 ? 0.272 8.921 4.932 1.00 96.00 87 ILE A CA 1
ATOM 610 C C . ILE A 1 87 ? -0.830 7.894 5.188 1.00 96.00 87 ILE A C 1
ATOM 612 O O . ILE A 1 87 ? -1.664 8.110 6.063 1.00 96.00 87 ILE A O 1
ATOM 616 N N . ILE A 1 88 ? -0.828 6.769 4.466 1.00 94.00 88 ILE A N 1
ATOM 617 C CA . ILE A 1 88 ? -1.833 5.712 4.652 1.00 94.00 88 ILE A CA 1
ATOM 618 C C . ILE A 1 88 ? -1.789 5.191 6.092 1.00 94.00 88 ILE A C 1
ATOM 620 O O . ILE A 1 88 ? -2.823 5.131 6.756 1.00 94.00 88 ILE A O 1
ATOM 624 N N . ALA A 1 89 ? -0.597 4.873 6.599 1.00 94.31 89 ALA A N 1
ATOM 625 C CA . ALA A 1 89 ? -0.407 4.432 7.974 1.00 94.31 89 ALA A CA 1
ATOM 626 C C . ALA A 1 89 ? -0.878 5.497 8.974 1.00 94.31 89 ALA A C 1
ATOM 628 O O . ALA A 1 89 ? -1.616 5.174 9.897 1.00 94.31 89 ALA A O 1
ATOM 629 N N . GLY A 1 90 ? -0.525 6.766 8.765 1.00 95.50 90 GLY A N 1
ATOM 630 C CA . GLY A 1 90 ? -0.948 7.883 9.606 1.00 95.50 90 GLY A CA 1
ATOM 631 C C . GLY A 1 90 ? -2.466 8.042 9.651 1.00 95.50 90 GLY A C 1
ATOM 632 O O . GLY A 1 90 ? -3.036 8.144 10.734 1.00 95.50 90 GLY A O 1
ATOM 633 N N . VAL A 1 91 ? -3.140 7.979 8.499 1.00 93.38 91 VAL A N 1
ATOM 634 C CA . VAL A 1 91 ? -4.609 8.026 8.419 1.00 93.38 91 VAL A CA 1
ATOM 635 C C . VAL A 1 91 ? -5.238 6.840 9.148 1.00 93.38 91 VAL A C 1
ATOM 637 O O . VAL A 1 91 ? -6.209 7.029 9.874 1.00 93.38 91 VAL A O 1
ATOM 640 N N . ILE A 1 92 ? -4.689 5.632 9.002 1.00 91.88 92 ILE A N 1
ATOM 641 C CA . ILE A 1 92 ? -5.199 4.441 9.696 1.00 91.88 92 ILE A CA 1
ATOM 642 C C . ILE A 1 92 ? -4.993 4.568 11.209 1.00 91.88 92 ILE A C 1
ATOM 644 O O . ILE A 1 92 ? -5.935 4.348 11.966 1.00 91.88 92 ILE A O 1
ATOM 648 N N . ILE A 1 93 ? -3.796 4.955 11.654 1.00 91.81 93 ILE A N 1
ATOM 649 C CA . ILE A 1 93 ? -3.449 5.107 13.073 1.00 91.81 93 ILE A CA 1
ATOM 650 C C . ILE A 1 93 ? -4.337 6.171 13.725 1.00 91.81 93 ILE A C 1
ATOM 652 O O . ILE A 1 93 ? -4.943 5.913 14.764 1.00 91.81 93 ILE A O 1
ATOM 656 N N . VAL A 1 94 ? -4.461 7.348 13.108 1.00 90.19 94 VAL A N 1
ATOM 657 C CA . VAL A 1 94 ? -5.277 8.453 13.635 1.00 90.19 94 VAL A CA 1
ATOM 658 C C . VAL A 1 94 ? -6.769 8.145 13.518 1.00 90.19 94 VAL A C 1
ATOM 660 O O . VAL A 1 94 ? -7.521 8.431 14.445 1.00 90.19 94 VAL A O 1
ATOM 663 N N . GLY A 1 95 ? -7.217 7.530 12.423 1.00 87.50 95 GLY A N 1
ATOM 664 C CA . GLY A 1 95 ? -8.615 7.148 12.226 1.00 87.50 95 GLY A CA 1
ATOM 665 C C . GLY A 1 95 ? -9.077 6.085 13.222 1.00 87.50 95 GLY A C 1
ATOM 666 O O . GLY A 1 95 ? -10.135 6.235 13.833 1.00 87.50 95 GLY A O 1
ATOM 667 N N . ALA A 1 96 ? -8.267 5.048 13.445 1.00 86.12 96 ALA A N 1
ATOM 668 C CA . ALA A 1 96 ? -8.553 4.009 14.430 1.00 86.12 96 ALA A CA 1
ATOM 669 C C . ALA A 1 96 ? -8.411 4.525 15.872 1.00 86.12 96 ALA A C 1
ATOM 671 O O . ALA A 1 96 ? -9.262 4.235 16.710 1.00 86.12 96 ALA A O 1
ATOM 672 N N . GLY A 1 97 ? -7.373 5.316 16.164 1.00 81.00 97 GLY A N 1
ATOM 673 C CA . GLY A 1 97 ? -7.127 5.859 17.503 1.00 81.00 97 GLY A CA 1
ATOM 674 C C . GLY A 1 97 ? -8.111 6.960 17.908 1.00 81.00 97 GLY A C 1
ATOM 675 O O . GLY A 1 97 ? -8.623 6.956 19.023 1.00 81.00 97 GLY A O 1
ATOM 676 N N . GLY A 1 98 ? -8.419 7.887 17.001 1.00 80.31 98 GLY A N 1
ATOM 677 C CA . GLY A 1 98 ? -9.323 9.012 17.244 1.00 80.31 98 GLY A CA 1
ATOM 678 C C . GLY A 1 98 ? -10.805 8.660 17.092 1.00 80.31 98 GLY A C 1
ATOM 679 O O . GLY A 1 98 ? -11.642 9.164 17.840 1.00 80.31 98 GLY A O 1
ATOM 680 N N . GLY A 1 99 ? -11.147 7.757 16.167 1.00 78.25 99 GLY A N 1
ATOM 681 C CA . GLY A 1 99 ? -12.536 7.369 15.889 1.00 78.25 99 GLY A CA 1
ATOM 682 C C . GLY A 1 99 ? -13.217 6.613 17.034 1.00 78.25 99 GLY A C 1
ATOM 683 O O . GLY A 1 99 ? -14.440 6.653 17.162 1.00 78.25 99 GLY A O 1
ATOM 684 N N . LEU A 1 100 ? -12.434 5.968 17.904 1.00 79.31 100 LEU A N 1
ATOM 685 C CA . LEU A 1 100 ? -12.940 5.207 19.048 1.00 79.31 100 LEU A CA 1
ATOM 686 C C . LEU A 1 100 ? -13.104 6.042 20.325 1.00 79.31 100 LEU A C 1
ATOM 688 O O . LEU A 1 100 ? -13.665 5.543 21.299 1.00 79.31 100 LEU A O 1
ATOM 692 N N . ILE A 1 101 ? -12.698 7.315 20.329 1.00 81.38 101 ILE A N 1
ATOM 693 C CA . ILE A 1 101 ? -12.804 8.175 21.518 1.00 81.38 101 ILE A CA 1
ATOM 694 C C . ILE A 1 101 ? -14.272 8.356 21.930 1.00 81.38 101 ILE A C 1
ATOM 696 O O . ILE A 1 101 ? -14.624 8.147 23.088 1.00 81.38 101 ILE A O 1
ATOM 700 N N . LYS A 1 102 ? -15.152 8.674 20.975 1.00 81.19 102 LYS A N 1
ATOM 701 C CA . LYS A 1 102 ? -16.580 8.922 21.228 1.00 81.19 102 LYS A CA 1
ATOM 702 C C . LYS A 1 102 ? -17.344 7.701 21.782 1.00 81.19 102 LYS A C 1
ATOM 704 O O . LYS A 1 102 ? -18.026 7.854 22.792 1.00 81.19 102 LYS A O 1
ATOM 709 N N . PRO A 1 103 ? -17.244 6.485 21.205 1.00 81.75 103 PRO A N 1
ATOM 710 C CA . PRO A 1 103 ? -17.885 5.310 21.801 1.00 81.75 103 PRO A CA 1
ATOM 711 C C . PRO A 1 103 ? -17.264 4.916 23.148 1.00 81.75 103 PRO A C 1
ATOM 713 O O . PRO A 1 103 ? -17.941 4.309 23.976 1.00 81.75 103 PRO A O 1
ATOM 716 N N . MET A 1 104 ? -15.997 5.261 23.401 1.00 82.50 104 MET A N 1
ATOM 717 C CA . MET A 1 104 ? -15.380 5.020 24.704 1.00 82.50 104 MET A CA 1
ATOM 718 C C . MET A 1 104 ? -15.917 5.986 25.764 1.00 82.50 104 MET A C 1
ATOM 720 O O . MET A 1 104 ? -16.234 5.536 26.860 1.00 82.50 104 MET A O 1
ATOM 724 N N . GLN A 1 105 ? -16.118 7.264 25.4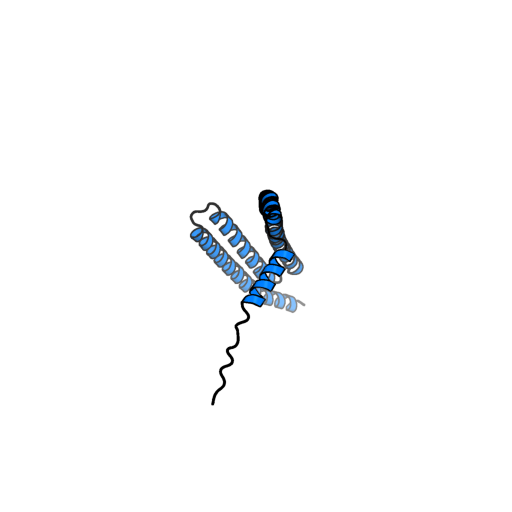26 1.00 86.44 105 GLN A N 1
ATOM 725 C CA . GLN A 1 105 ? -16.777 8.242 26.305 1.00 86.44 105 GLN A CA 1
ATOM 726 C C . GLN A 1 105 ? -18.159 7.752 26.753 1.00 86.44 105 GLN A C 1
ATOM 728 O O . GLN A 1 105 ? -18.419 7.692 27.949 1.00 86.44 105 GLN A O 1
ATOM 733 N N . GLN A 1 106 ? -18.981 7.264 25.820 1.00 86.06 106 GLN A N 1
ATOM 734 C CA . GLN A 1 106 ? -20.307 6.714 26.135 1.00 86.06 106 GLN A CA 1
ATOM 735 C C . GLN A 1 106 ? -20.253 5.512 27.089 1.00 86.06 106 GLN A C 1
ATOM 737 O O . GLN A 1 106 ? -21.126 5.339 27.936 1.00 86.06 106 GLN A O 1
ATOM 742 N N . ARG A 1 107 ? -19.225 4.663 26.963 1.00 86.69 107 ARG A N 1
ATOM 743 C CA . ARG A 1 107 ? -19.030 3.521 27.867 1.00 86.69 107 ARG A CA 1
ATOM 744 C C . ARG A 1 107 ? -18.658 3.970 29.273 1.00 86.69 107 ARG A C 1
ATOM 746 O O . ARG A 1 107 ? -19.170 3.398 30.228 1.00 86.69 107 ARG A O 1
ATOM 753 N N . TRP A 1 108 ? -17.789 4.970 29.398 1.00 84.38 108 TRP A N 1
ATOM 754 C CA . TRP A 1 108 ? -17.445 5.548 30.695 1.00 84.38 108 TRP A CA 1
ATOM 755 C C . TRP A 1 108 ? -18.661 6.217 31.331 1.00 84.38 108 TRP A C 1
ATOM 757 O O . TRP A 1 108 ? -18.979 5.895 32.468 1.00 84.38 108 TRP A O 1
ATOM 767 N N . GLU A 1 109 ? -19.402 7.037 30.585 1.00 88.88 109 GLU A N 1
ATOM 768 C CA . GLU A 1 109 ? -20.642 7.667 31.058 1.00 88.88 109 GLU A CA 1
ATOM 769 C C . GLU A 1 109 ? -21.643 6.627 31.580 1.00 88.88 109 GLU A C 1
ATOM 771 O O . GLU A 1 109 ? -22.114 6.750 32.705 1.00 88.88 109 GLU A O 1
ATOM 776 N N . ALA A 1 110 ? -21.883 5.543 30.835 1.00 87.50 110 ALA A N 1
ATOM 777 C CA . ALA A 1 110 ? -22.782 4.472 31.270 1.00 87.50 110 ALA A CA 1
ATOM 778 C C . ALA A 1 110 ? -22.321 3.767 32.563 1.00 87.50 110 ALA A C 1
ATOM 780 O O . ALA A 1 110 ? -23.151 3.338 33.366 1.00 87.50 110 ALA A O 1
ATOM 781 N N . ILE A 1 111 ? -21.006 3.635 32.773 1.00 86.62 111 ILE A N 1
ATOM 782 C CA . ILE A 1 111 ? -20.437 3.072 34.007 1.00 86.62 111 ILE A CA 1
ATOM 783 C C . ILE A 1 111 ? -20.594 4.060 35.169 1.00 86.62 111 ILE A C 1
ATOM 785 O O . ILE A 1 111 ? -20.952 3.637 36.267 1.00 86.62 111 ILE A O 1
ATOM 789 N N . LEU A 1 112 ? -20.374 5.359 34.933 1.00 85.50 112 LEU A N 1
ATOM 790 C CA . LEU A 1 112 ? -20.571 6.398 35.946 1.00 85.50 112 LEU A CA 1
ATOM 791 C C . LEU A 1 112 ? -22.040 6.485 36.379 1.00 85.50 112 LEU A C 1
ATOM 793 O O . LEU A 1 112 ? -22.311 6.488 37.576 1.00 85.50 112 LEU A O 1
ATOM 797 N N . THR A 1 113 ? -22.985 6.460 35.436 1.00 87.06 113 THR A N 1
ATOM 798 C CA . THR A 1 113 ? -24.422 6.493 35.752 1.00 87.06 113 THR A CA 1
ATOM 799 C C . THR A 1 113 ? -24.852 5.276 36.570 1.00 87.06 113 THR A C 1
ATOM 801 O O . THR A 1 113 ? -25.575 5.417 37.552 1.00 87.06 113 THR A O 1
ATOM 804 N N . LYS A 1 114 ? -24.358 4.077 36.231 1.00 82.94 114 LYS A N 1
ATOM 805 C CA . LYS A 1 114 ? -24.606 2.876 37.045 1.00 82.94 114 LYS A CA 1
ATOM 806 C C . LYS A 1 114 ? -24.038 2.996 38.457 1.00 82.94 114 LYS A C 1
ATOM 808 O O . LYS A 1 114 ? -24.687 2.576 39.410 1.00 82.94 114 LYS A O 1
ATOM 813 N N . ALA A 1 115 ? -22.840 3.560 38.595 1.00 82.25 115 ALA A N 1
ATOM 814 C CA . ALA A 1 115 ? -22.228 3.771 39.900 1.00 82.25 115 ALA A CA 1
ATOM 815 C C . ALA A 1 115 ? -23.024 4.781 40.747 1.00 82.25 115 ALA A C 1
ATOM 817 O O . ALA A 1 115 ? -23.180 4.566 41.946 1.00 82.25 115 ALA A O 1
ATOM 818 N N . GLU A 1 116 ? -23.572 5.838 40.141 1.00 80.00 116 GLU A N 1
ATOM 819 C CA . GLU A 1 116 ? -24.451 6.803 40.821 1.00 80.00 116 GLU A CA 1
ATOM 820 C C . GLU A 1 116 ? -25.792 6.188 41.248 1.00 80.00 116 GLU A C 1
ATOM 822 O O . GLU A 1 116 ? -26.259 6.455 42.356 1.00 80.00 116 GLU A O 1
ATOM 827 N N . GLU A 1 117 ? -26.395 5.325 40.427 1.00 82.69 117 GLU A N 1
ATOM 828 C CA . GLU A 1 117 ? -27.635 4.614 40.780 1.00 82.69 117 GLU A CA 1
ATOM 829 C C . GLU A 1 117 ? -27.437 3.572 41.893 1.00 82.69 117 GLU A C 1
ATOM 831 O O . GLU A 1 117 ? -28.336 3.341 42.710 1.00 82.69 117 GLU A O 1
ATOM 836 N N . GLU A 1 118 ? -26.268 2.932 41.944 1.00 77.50 118 GLU A N 1
ATOM 837 C CA . GLU A 1 118 ? -25.934 1.933 42.963 1.00 77.50 118 GLU A CA 1
ATOM 838 C C . GLU A 1 118 ? -25.358 2.557 44.244 1.00 77.50 118 GLU A C 1
ATOM 840 O O . GLU A 1 118 ? -25.490 1.961 45.315 1.00 77.50 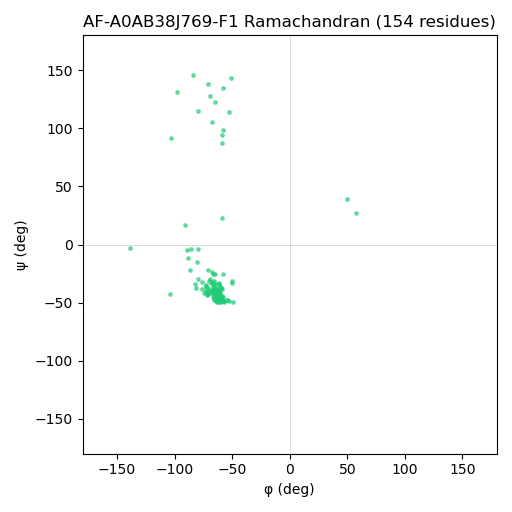118 GLU A O 1
ATOM 845 N N . ALA A 1 119 ? -24.815 3.779 44.188 1.00 76.56 119 ALA A N 1
ATOM 846 C CA . ALA A 1 119 ? -24.269 4.499 45.340 1.00 76.56 119 ALA A CA 1
ATOM 847 C C . ALA A 1 119 ? -25.205 4.539 46.571 1.00 76.56 119 ALA A C 1
ATOM 849 O O . ALA A 1 119 ? -24.751 4.169 47.658 1.00 76.56 119 ALA A O 1
ATOM 850 N N . PRO A 1 120 ? -26.502 4.904 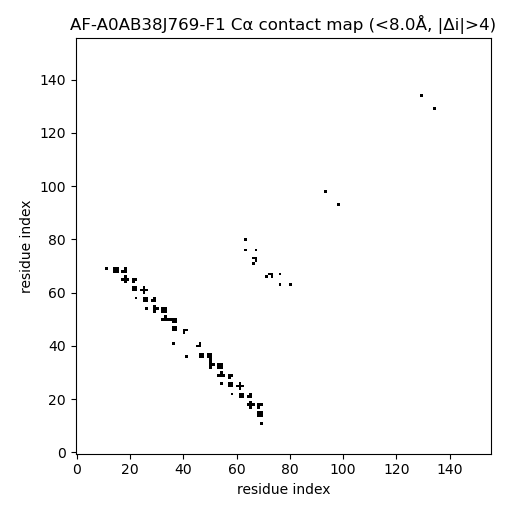46.468 1.00 76.94 120 PRO A N 1
ATOM 851 C CA . PRO A 1 120 ? -27.393 4.919 47.630 1.00 76.94 120 PRO A CA 1
ATOM 852 C C . PRO A 1 120 ? -27.723 3.513 48.149 1.00 76.94 120 PRO A C 1
ATOM 854 O O . PRO A 1 120 ? -27.919 3.342 49.351 1.00 76.94 120 PRO A O 1
ATOM 857 N N . LYS A 1 121 ? -27.749 2.492 47.281 1.00 77.81 121 LYS A N 1
ATOM 858 C CA . LYS A 1 121 ? -27.990 1.096 47.688 1.00 77.81 121 LYS A CA 1
ATOM 859 C C . LYS A 1 121 ? -26.792 0.524 48.439 1.00 77.81 121 LYS A C 1
ATOM 861 O O . LYS A 1 121 ? -26.973 -0.063 49.499 1.00 77.81 121 LYS A O 1
ATOM 866 N N . ILE A 1 122 ? -25.579 0.793 47.954 1.00 73.06 122 ILE A N 1
ATOM 867 C CA . ILE A 1 122 ? -24.330 0.430 48.635 1.00 73.06 122 ILE A CA 1
ATOM 868 C C . ILE A 1 122 ? -24.243 1.146 49.985 1.00 73.06 122 ILE A C 1
ATOM 870 O O . ILE A 1 122 ? -23.865 0.542 50.984 1.00 73.06 122 ILE A O 1
ATOM 874 N N . GLN A 1 123 ? -24.640 2.420 50.053 1.00 76.06 123 GLN A N 1
ATOM 875 C CA . GLN A 1 123 ? -24.643 3.177 51.304 1.00 76.06 123 GLN A CA 1
ATOM 876 C C . GLN A 1 123 ? -25.684 2.653 52.310 1.00 76.06 123 GLN A C 1
ATOM 878 O O . GLN A 1 123 ? -25.437 2.704 53.515 1.00 76.06 123 GLN A O 1
ATOM 883 N N . GLN A 1 124 ? -26.824 2.133 51.845 1.00 75.75 124 GLN A N 1
ATOM 884 C CA . GLN A 1 124 ? -27.836 1.483 52.688 1.00 75.75 124 GLN A CA 1
ATOM 885 C C . GLN A 1 124 ? -27.406 0.083 53.147 1.00 75.75 124 GLN A C 1
ATOM 887 O O . GLN A 1 124 ? -27.567 -0.252 54.319 1.00 75.75 124 GLN A O 1
ATOM 892 N N . GLU A 1 125 ? -26.811 -0.725 52.271 1.00 73.00 125 GLU A N 1
ATOM 893 C CA . GLU A 1 125 ? -26.246 -2.027 52.644 1.00 73.00 125 GLU A CA 1
ATOM 894 C C . GLU A 1 125 ? -25.051 -1.879 53.587 1.00 73.00 125 GLU A C 1
ATOM 896 O O . GLU A 1 125 ? -24.947 -2.643 54.539 1.00 73.00 125 GLU A O 1
ATOM 901 N N . ALA A 1 126 ? -24.203 -0.862 53.410 1.00 72.06 126 ALA A N 1
ATOM 902 C CA . ALA A 1 126 ? -23.103 -0.564 54.328 1.00 72.06 126 ALA A CA 1
ATOM 903 C C . ALA A 1 126 ? -23.587 -0.118 55.720 1.00 72.06 126 ALA A C 1
ATOM 905 O O . ALA A 1 126 ? -22.919 -0.400 56.711 1.00 72.06 126 ALA A O 1
ATOM 906 N N . GLN A 1 127 ? -24.745 0.546 55.813 1.00 72.44 127 GLN A N 1
ATOM 907 C CA . GLN A 1 127 ? -25.374 0.899 57.094 1.00 72.44 127 GLN A CA 1
ATOM 908 C C . GLN A 1 127 ? -26.050 -0.301 57.771 1.00 72.44 127 GLN A C 1
ATOM 910 O O . GLN A 1 127 ? -26.069 -0.378 58.997 1.00 72.44 127 GLN A O 1
ATOM 915 N N . ASN A 1 128 ? -26.579 -1.243 56.985 1.00 71.38 128 ASN A N 1
ATOM 916 C CA . ASN A 1 128 ? -27.210 -2.467 57.488 1.00 71.38 128 ASN A CA 1
ATOM 917 C C . ASN A 1 128 ? -26.218 -3.628 57.681 1.00 71.38 128 ASN A C 1
ATOM 919 O O . ASN A 1 128 ? -26.562 -4.641 58.294 1.00 71.38 128 ASN A O 1
ATOM 923 N N . ALA A 1 129 ? -24.992 -3.504 57.167 1.00 67.94 129 ALA A N 1
ATOM 924 C CA . ALA A 1 129 ? -23.947 -4.494 57.343 1.00 67.94 129 ALA A CA 1
ATOM 925 C C . ALA A 1 129 ? -23.484 -4.498 58.810 1.00 67.94 129 ALA A C 1
ATOM 927 O O . ALA A 1 129 ? -23.121 -3.449 59.349 1.00 67.94 129 ALA A O 1
ATOM 928 N N . PRO A 1 130 ? -23.457 -5.668 59.478 1.00 69.06 130 PRO A N 1
ATOM 929 C CA . PRO A 1 130 ? -22.962 -5.759 60.842 1.00 69.06 130 PRO A CA 1
ATOM 930 C C . PRO A 1 130 ? -21.520 -5.262 60.878 1.00 69.06 130 PRO A C 1
ATOM 932 O O . PRO A 1 130 ? -20.720 -5.628 60.014 1.00 69.06 130 PRO A O 1
ATOM 935 N N . SER A 1 131 ? -21.195 -4.423 61.862 1.00 75.81 131 SER A N 1
ATOM 936 C CA . SER A 1 131 ? -19.866 -3.821 61.969 1.00 75.81 131 SER A CA 1
ATOM 937 C C . SER A 1 131 ? -18.774 -4.893 61.884 1.00 75.81 131 SER A C 1
ATOM 939 O O . SER A 1 131 ? -18.932 -6.003 62.399 1.00 75.81 131 SER A O 1
ATOM 941 N N . VAL A 1 132 ? -17.649 -4.575 61.236 1.00 73.19 132 VAL A N 1
ATOM 942 C CA . VAL A 1 132 ? -16.505 -5.499 61.082 1.00 73.19 132 VAL A CA 1
ATOM 943 C C . VAL A 1 132 ? -16.097 -6.099 62.438 1.00 73.19 132 VAL A C 1
ATOM 945 O O . VAL A 1 132 ? -15.745 -7.272 62.536 1.00 73.19 132 VAL A O 1
ATOM 948 N N . THR A 1 133 ? -16.251 -5.321 63.509 1.00 73.31 133 THR A N 1
ATOM 949 C CA . THR A 1 133 ? -16.032 -5.720 64.902 1.00 73.31 133 THR A CA 1
ATOM 950 C C . THR A 1 133 ? -17.018 -6.786 65.400 1.00 73.31 133 THR A C 1
ATOM 952 O O . THR A 1 133 ? -16.613 -7.710 66.105 1.00 73.31 133 THR A O 1
ATOM 955 N N . GLU A 1 134 ? -18.301 -6.704 65.036 1.00 73.69 134 GLU A N 1
ATOM 956 C CA . GLU A 1 134 ? -19.300 -7.735 65.352 1.00 73.69 134 GLU A CA 1
ATOM 957 C C . GLU A 1 134 ? -19.090 -9.017 64.550 1.00 73.69 134 GLU A C 1
ATOM 959 O O . GLU A 1 134 ? -19.222 -10.111 65.102 1.00 73.69 134 GLU A O 1
ATOM 964 N N . GLN A 1 135 ? -18.732 -8.900 63.270 1.00 76.69 135 GLN A N 1
ATOM 965 C CA . GLN A 1 135 ? -18.414 -10.059 62.432 1.00 76.69 135 GLN A CA 1
ATOM 966 C C . GLN A 1 135 ? -17.179 -10.796 62.965 1.00 76.69 135 GLN A C 1
ATOM 968 O O . GLN A 1 135 ? -17.201 -12.020 63.103 1.00 76.69 135 GLN A O 1
ATOM 973 N N . ALA A 1 136 ? -16.143 -10.051 63.363 1.00 75.19 136 ALA A N 1
ATOM 974 C CA . ALA A 1 136 ? -14.947 -10.603 63.991 1.00 75.19 136 ALA A CA 1
ATOM 975 C C . ALA A 1 136 ? -15.258 -11.300 65.327 1.00 75.19 136 ALA A C 1
ATOM 977 O O . ALA A 1 136 ? -14.738 -12.386 65.587 1.00 75.19 136 ALA A O 1
ATOM 978 N N . LYS A 1 137 ? -16.148 -10.730 66.154 1.00 79.88 137 LYS A N 1
ATOM 979 C CA . LYS A 1 137 ? -16.610 -11.368 67.399 1.00 79.88 137 LYS A CA 1
ATOM 980 C C . LYS A 1 137 ? -17.346 -12.681 67.133 1.00 79.88 137 LYS A C 1
ATOM 982 O O . LYS A 1 137 ? -16.999 -13.692 67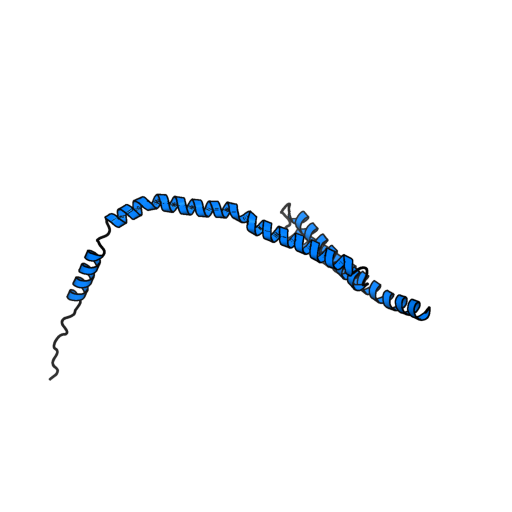.731 1.00 79.88 137 LYS A O 1
ATOM 987 N N . ARG A 1 138 ? -18.294 -12.698 66.191 1.00 79.31 138 ARG A N 1
ATOM 988 C CA . ARG A 1 138 ? -19.065 -13.907 65.841 1.00 79.31 138 ARG A CA 1
ATOM 989 C C . ARG A 1 138 ? -18.183 -15.009 65.254 1.00 79.31 138 ARG A C 1
ATOM 991 O O . ARG A 1 138 ? -18.362 -16.171 65.603 1.00 79.31 138 ARG A O 1
ATOM 998 N N . ALA A 1 139 ? -17.207 -14.653 64.418 1.00 78.62 139 ALA A N 1
ATOM 999 C CA . ALA A 1 139 ? -16.222 -15.602 63.902 1.00 78.62 139 ALA A CA 1
ATOM 1000 C C . ALA A 1 139 ? -15.327 -16.165 65.023 1.00 78.62 139 ALA A C 1
ATOM 1002 O O . ALA A 1 139 ? -15.071 -17.368 65.065 1.00 78.62 139 ALA A O 1
ATOM 1003 N N . ALA A 1 140 ? -14.901 -15.323 65.971 1.00 79.38 140 ALA A N 1
ATOM 1004 C CA . ALA A 1 140 ? -14.127 -15.757 67.132 1.00 79.38 140 ALA A CA 1
ATOM 1005 C C . ALA A 1 140 ? -14.938 -16.666 68.075 1.00 79.38 140 ALA A C 1
ATOM 1007 O O . ALA A 1 140 ? -14.400 -17.641 68.601 1.00 79.38 140 ALA A O 1
ATOM 1008 N N . ASP A 1 141 ? -16.226 -16.385 68.269 1.00 81.06 141 ASP A N 1
ATOM 1009 C CA . ASP A 1 141 ? -17.115 -17.197 69.105 1.00 81.06 141 ASP A CA 1
ATOM 1010 C C . ASP A 1 141 ? -17.442 -18.548 68.447 1.00 81.06 141 ASP A C 1
ATOM 1012 O O . ASP A 1 1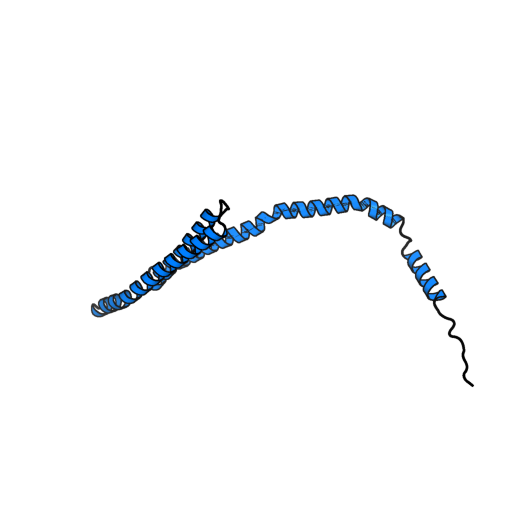41 ? -17.443 -19.577 69.124 1.00 81.06 141 ASP A O 1
ATOM 1016 N N . GLN A 1 142 ? -17.618 -18.584 67.121 1.00 79.31 142 GLN A N 1
ATOM 1017 C CA . GLN A 1 142 ? -17.760 -19.834 66.363 1.00 79.31 142 GLN A CA 1
ATOM 1018 C C . GLN A 1 142 ? -16.481 -20.677 66.394 1.00 79.31 142 GLN A C 1
ATOM 1020 O O . GLN A 1 142 ? -16.559 -21.887 66.593 1.00 79.31 142 GLN A O 1
ATOM 1025 N N . ALA A 1 143 ? -15.303 -20.057 66.277 1.00 76.44 143 ALA A N 1
ATOM 1026 C CA . ALA A 1 143 ? -14.026 -20.762 66.394 1.00 76.44 143 ALA A CA 1
ATOM 1027 C C . ALA A 1 143 ? -13.823 -21.377 67.793 1.00 76.44 143 ALA A C 1
ATOM 1029 O O . ALA A 1 143 ? -13.256 -22.461 67.916 1.00 76.44 143 ALA A O 1
ATOM 1030 N N . LYS A 1 144 ? -14.328 -20.723 68.848 1.00 74.25 144 LYS A N 1
ATOM 1031 C CA . LYS A 1 144 ? -14.305 -21.258 70.219 1.00 74.25 144 LYS A CA 1
ATOM 1032 C C . LYS A 1 144 ? -15.293 -22.405 70.434 1.00 74.25 144 LYS A C 1
ATOM 1034 O O . LYS A 1 144 ? -14.982 -23.323 71.183 1.00 74.25 144 LYS A O 1
ATOM 1039 N N . GLN A 1 145 ? -16.462 -22.366 69.793 1.00 70.31 145 GLN A N 1
ATOM 1040 C CA . GLN A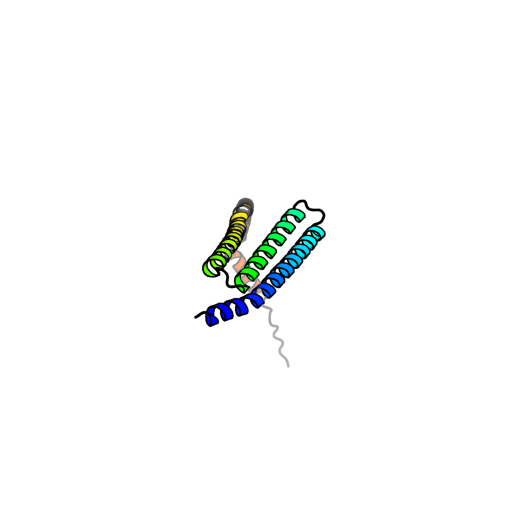 1 145 ? -17.483 -23.419 69.901 1.00 70.31 145 GLN A CA 1
ATOM 1041 C C . GLN A 1 145 ? -17.179 -24.642 69.025 1.00 70.31 145 GLN A C 1
ATOM 1043 O O . GLN A 1 145 ? -17.549 -25.757 69.380 1.00 70.31 145 GLN A O 1
ATOM 1048 N N . ALA A 1 146 ? -16.485 -24.447 67.901 1.00 64.25 146 ALA A N 1
ATOM 1049 C CA . ALA A 1 146 ? -16.078 -25.516 66.994 1.00 64.25 146 ALA A CA 1
ATOM 1050 C C . ALA A 1 146 ? -14.827 -26.283 67.459 1.00 64.25 146 ALA A C 1
ATOM 1052 O O . ALA A 1 146 ? -14.451 -27.251 66.803 1.00 64.25 146 ALA A O 1
ATOM 1053 N N . ALA A 1 147 ? -14.185 -25.885 68.566 1.00 60.28 147 ALA A N 1
ATOM 1054 C CA . ALA A 1 147 ? -13.108 -26.654 69.184 1.00 60.28 147 ALA A CA 1
ATOM 1055 C C . ALA A 1 147 ? -13.690 -27.966 69.754 1.00 60.28 147 ALA A C 1
ATOM 1057 O O . ALA A 1 147 ? -14.374 -27.932 70.781 1.00 60.28 147 ALA A O 1
ATOM 1058 N N . PRO A 1 148 ? -13.470 -29.131 69.114 1.00 56.47 148 PRO A N 1
ATOM 1059 C CA . PRO A 1 148 ? -14.066 -30.374 69.566 1.00 56.47 148 PRO A CA 1
ATOM 1060 C C . PRO A 1 148 ? -13.384 -30.793 70.864 1.00 56.47 148 PRO A C 1
ATOM 1062 O O . PRO A 1 148 ? -12.158 -30.740 70.979 1.00 56.47 148 PRO A O 1
ATOM 1065 N N . ALA A 1 149 ? -14.175 -31.268 71.824 1.00 58.81 149 ALA A N 1
ATOM 1066 C CA . ALA A 1 149 ? -13.672 -32.041 72.945 1.00 58.81 149 ALA A CA 1
ATOM 1067 C C . ALA A 1 149 ? -12.956 -33.282 72.388 1.00 58.81 149 ALA A C 1
ATOM 1069 O O . ALA A 1 149 ? -13.588 -34.298 72.086 1.00 58.81 149 ALA A O 1
ATOM 1070 N N . THR A 1 150 ? -11.633 -33.185 72.216 1.00 58.41 150 THR A N 1
ATOM 1071 C CA . THR A 1 150 ? -10.761 -34.327 71.947 1.00 58.41 150 THR A CA 1
ATOM 1072 C C . THR A 1 150 ? -10.941 -35.292 73.103 1.00 58.41 150 THR A C 1
ATOM 1074 O O . THR A 1 150 ? -10.426 -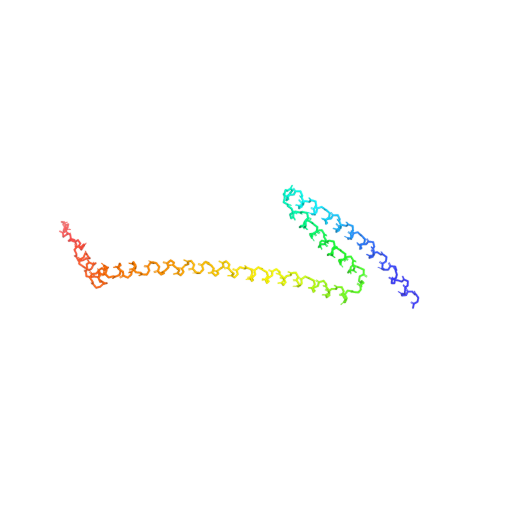35.120 74.206 1.00 58.41 150 THR A O 1
ATOM 1077 N N . THR A 1 151 ? -11.782 -36.278 72.823 1.00 56.34 151 THR A N 1
ATOM 1078 C CA . THR A 1 151 ? -12.134 -37.387 73.682 1.00 56.34 151 THR A CA 1
ATOM 1079 C C . THR A 1 151 ? -10.847 -38.049 74.142 1.00 56.34 151 THR A C 1
ATOM 1081 O O . THR A 1 151 ? -10.103 -38.626 73.350 1.00 56.34 151 THR A O 1
ATOM 1084 N N . ALA A 1 152 ? -10.600 -37.955 75.445 1.00 55.22 152 ALA A N 1
ATOM 1085 C CA . ALA A 1 152 ? -9.641 -38.768 76.161 1.00 55.22 152 ALA A CA 1
ATOM 1086 C C . ALA A 1 152 ? -10.021 -40.251 75.991 1.00 55.22 152 ALA A C 1
ATOM 1088 O O . ALA A 1 152 ? -10.756 -40.817 76.797 1.00 55.22 152 ALA A O 1
ATOM 1089 N N . ARG A 1 153 ? -9.545 -40.893 74.920 1.00 54.31 153 ARG A N 1
ATOM 1090 C CA . ARG A 1 153 ? -9.628 -42.346 74.744 1.00 54.31 153 ARG A CA 1
ATOM 1091 C C . ARG A 1 153 ? -8.258 -42.950 75.039 1.00 54.31 153 ARG A C 1
ATOM 1093 O O . ARG A 1 153 ? -7.395 -43.049 74.177 1.00 54.31 153 ARG A O 1
ATOM 1100 N N . ARG A 1 154 ? -8.088 -43.324 76.305 1.00 57.16 154 ARG A N 1
ATOM 1101 C CA . ARG A 1 154 ? -6.978 -44.107 76.862 1.00 57.16 154 ARG A CA 1
ATOM 1102 C C . ARG A 1 154 ? -7.007 -45.524 76.249 1.00 57.16 154 ARG A C 1
ATOM 1104 O O . ARG A 1 154 ? -8.042 -46.181 76.396 1.00 57.16 154 ARG A O 1
ATOM 1111 N N . PRO A 1 155 ? -5.954 -46.025 75.577 1.00 63.84 155 PRO A N 1
ATOM 1112 C CA . PRO A 1 155 ? -5.816 -47.450 75.313 1.00 63.84 155 PRO A CA 1
ATOM 1113 C C . PRO A 1 155 ? -5.180 -48.144 76.526 1.00 63.84 155 PRO A C 1
ATOM 1115 O O . PRO A 1 155 ? -4.399 -47.539 77.261 1.00 63.84 155 PRO A O 1
ATOM 1118 N N . ARG A 1 156 ? -5.624 -49.382 76.746 1.00 63.72 156 ARG A N 1
ATOM 1119 C CA . ARG A 1 156 ? -5.218 -50.304 77.812 1.00 63.72 156 ARG A CA 1
ATOM 1120 C C . ARG A 1 156 ? -3.806 -50.836 77.619 1.00 63.72 156 ARG A C 1
ATOM 1122 O O . ARG A 1 156 ? -3.414 -50.983 76.442 1.00 63.72 156 ARG A O 1
#

Sequence (156 aa):
PVSDLLQGIIGFLPKIIVAIIIVVLAAAIAAGAKGLIQNTLGGLSYGKALGNIVAVFILFLGVTAALNQIEVATTVTTPILIAVLAIIAGVIIVGAGGGLIKPMQQRWEAILTKAEEEAPKIQQEAQNAPSVTEQAKRAADQAKQAAPATTARRPR

Radius of gyration: 37.36 Å; Cα contacts (8 Å, |Δi|>4): 68; chains: 1; bounding box: 63×61×104 Å

Mean predicted aligned error: 13.54 Å